Protein AF-A0A7C9EF16-F1 (afdb_monomer)

pLDDT: mean 75.83, std 16.99, range [35.66, 93.56]

Structure (mmCIF, N/CA/C/O backbone):
data_AF-A0A7C9EF16-F1
#
_entry.id   AF-A0A7C9EF16-F1
#
loop_
_atom_site.group_PDB
_atom_site.id
_atom_site.type_symbol
_atom_site.label_atom_id
_atom_site.label_alt_id
_atom_site.label_comp_id
_atom_site.label_asym_id
_atom_site.label_entity_id
_atom_site.label_seq_id
_atom_site.pdbx_PDB_ins_code
_atom_site.Cartn_x
_atom_site.Cartn_y
_atom_site.Cartn_z
_atom_site.occupancy
_atom_site.B_iso_or_equiv
_atom_site.auth_seq_id
_atom_site.auth_comp_id
_atom_site.auth_asym_id
_atom_site.auth_atom_id
_atom_site.pdbx_PDB_model_num
ATOM 1 N N . ALA A 1 1 ? 30.242 4.113 -18.595 1.00 35.66 1 ALA A N 1
ATOM 2 C CA . ALA A 1 1 ? 29.994 2.949 -19.468 1.00 35.66 1 ALA A CA 1
ATOM 3 C C . ALA A 1 1 ? 28.580 3.061 -20.018 1.00 35.66 1 ALA A C 1
ATOM 5 O O . ALA A 1 1 ? 27.644 3.111 -19.233 1.00 35.66 1 ALA A O 1
ATOM 6 N N . GLN A 1 2 ? 28.426 3.200 -21.334 1.00 40.72 2 GLN A N 1
ATOM 7 C CA . GLN A 1 2 ? 27.120 3.322 -21.982 1.00 40.72 2 GLN A CA 1
ATOM 8 C C . GLN A 1 2 ? 26.696 1.914 -22.417 1.00 40.72 2 GLN A C 1
ATOM 10 O O . GLN A 1 2 ? 27.339 1.307 -23.273 1.00 40.72 2 GLN A O 1
ATOM 15 N N . LEU A 1 3 ? 25.684 1.348 -21.757 1.00 50.41 3 LEU A N 1
ATOM 16 C CA . LEU A 1 3 ? 25.197 -0.002 -22.043 1.00 50.41 3 LEU A CA 1
ATOM 17 C C . LEU A 1 3 ? 24.436 0.014 -23.371 1.00 50.41 3 LEU A C 1
ATOM 19 O O . LEU A 1 3 ? 23.274 0.402 -23.445 1.00 50.41 3 LEU A O 1
ATOM 23 N N . ARG A 1 4 ? 25.118 -0.382 -24.444 1.00 43.25 4 ARG A N 1
ATOM 24 C CA . ARG A 1 4 ? 24.540 -0.494 -25.783 1.00 43.25 4 ARG A CA 1
ATOM 25 C C . ARG A 1 4 ? 23.766 -1.811 -25.882 1.00 43.25 4 ARG A C 1
ATOM 27 O O . ARG A 1 4 ? 24.326 -2.838 -26.254 1.00 43.25 4 ARG A O 1
ATOM 34 N N . MET A 1 5 ? 22.486 -1.789 -25.521 1.00 49.41 5 MET A N 1
ATOM 35 C CA . MET A 1 5 ? 21.597 -2.941 -25.689 1.00 49.41 5 MET A CA 1
ATOM 36 C C . MET A 1 5 ? 21.127 -3.021 -27.148 1.00 49.41 5 MET A C 1
ATOM 38 O O . MET A 1 5 ? 20.514 -2.088 -27.661 1.00 49.41 5 MET A O 1
ATOM 42 N N . LYS A 1 6 ? 21.425 -4.132 -27.833 1.00 50.59 6 LYS A N 1
ATOM 43 C CA . LYS A 1 6 ? 20.761 -4.488 -29.095 1.00 50.59 6 LYS A CA 1
ATOM 44 C C . LYS A 1 6 ? 19.348 -4.966 -28.755 1.00 50.59 6 LYS A C 1
ATOM 46 O O . LYS A 1 6 ? 19.202 -5.891 -27.963 1.00 50.59 6 LYS A O 1
ATOM 51 N N . SER A 1 7 ? 18.328 -4.345 -29.341 1.00 49.75 7 SER A N 1
ATOM 52 C CA . SER A 1 7 ? 16.933 -4.765 -29.199 1.00 49.75 7 SER A CA 1
ATOM 53 C C . SER A 1 7 ? 16.700 -6.069 -29.968 1.00 49.75 7 SER A C 1
ATOM 55 O O . SER A 1 7 ? 16.492 -6.050 -31.181 1.00 49.75 7 SER A O 1
ATOM 57 N N . SER A 1 8 ? 16.764 -7.204 -29.276 1.00 44.34 8 SER A N 1
ATOM 58 C CA . SER A 1 8 ? 16.170 -8.455 -29.750 1.00 44.34 8 SER A CA 1
ATOM 59 C C . SER A 1 8 ? 14.652 -8.362 -29.584 1.00 44.34 8 SER A C 1
ATOM 61 O O . SER A 1 8 ? 14.167 -8.053 -28.495 1.00 44.34 8 SER A O 1
ATOM 63 N N . SER A 1 9 ? 13.921 -8.600 -30.666 1.00 51.75 9 SER A N 1
ATOM 64 C CA . SER A 1 9 ? 12.493 -8.320 -30.850 1.00 51.75 9 SER A CA 1
ATOM 65 C C . SER A 1 9 ? 11.504 -9.192 -30.063 1.00 51.75 9 SER A C 1
ATOM 67 O O . SER A 1 9 ? 10.318 -9.080 -30.331 1.00 51.75 9 SER A O 1
ATOM 69 N N . ASP A 1 10 ? 11.937 -9.983 -29.075 1.00 42.59 10 ASP A N 1
ATOM 70 C CA . ASP A 1 10 ? 11.064 -10.932 -28.350 1.00 42.59 10 ASP A CA 1
ATOM 71 C C . ASP A 1 10 ? 11.083 -10.747 -26.824 1.00 42.59 10 ASP A C 1
ATOM 73 O O . ASP A 1 10 ? 10.891 -11.683 -26.052 1.00 42.59 10 ASP A O 1
ATOM 77 N N . SER A 1 11 ? 11.316 -9.523 -26.354 1.00 46.06 11 SER A N 1
ATOM 78 C CA . SER A 1 11 ? 10.977 -9.175 -24.973 1.00 46.06 11 SER A CA 1
ATOM 79 C C . SER A 1 11 ? 9.866 -8.149 -25.032 1.00 46.06 11 SER A C 1
ATOM 81 O O . SER A 1 11 ? 10.110 -7.006 -25.419 1.00 46.06 11 SER A O 1
ATOM 83 N N . ASP A 1 12 ? 8.645 -8.568 -24.689 1.00 45.41 12 ASP A N 1
ATOM 84 C CA . ASP A 1 12 ? 7.562 -7.644 -24.370 1.00 45.41 12 ASP A CA 1
ATOM 85 C C . ASP A 1 12 ? 8.144 -6.624 -23.403 1.00 45.41 12 ASP A C 1
ATOM 87 O O . ASP A 1 12 ? 8.475 -6.942 -22.258 1.00 45.41 12 ASP A O 1
ATOM 91 N N . THR A 1 13 ? 8.391 -5.414 -23.900 1.00 49.62 13 THR A N 1
ATOM 92 C CA . THR A 1 13 ? 9.050 -4.393 -23.105 1.00 49.62 13 THR A 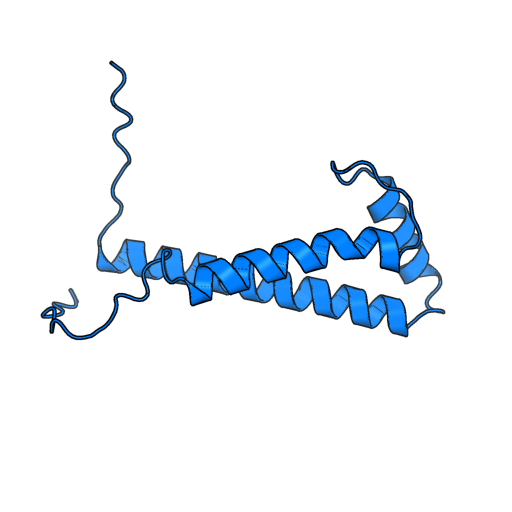CA 1
ATOM 93 C C . THR A 1 13 ? 8.221 -4.232 -21.842 1.00 49.62 13 THR A C 1
ATOM 95 O O . THR A 1 13 ? 7.055 -3.837 -21.920 1.00 49.62 13 THR A O 1
ATOM 98 N N . PHE A 1 14 ? 8.806 -4.529 -20.679 1.00 51.41 14 PHE A N 1
ATOM 99 C CA . PHE A 1 14 ? 8.194 -4.349 -19.359 1.00 51.41 14 PHE A CA 1
ATOM 100 C C . PHE A 1 14 ? 7.923 -2.868 -19.039 1.00 51.41 14 PHE A C 1
ATOM 102 O O . PHE A 1 14 ? 7.884 -2.499 -17.876 1.00 51.41 14 PHE A O 1
ATOM 109 N N . CYS A 1 15 ? 7.745 -2.013 -20.053 1.00 57.19 15 CYS A N 1
ATOM 110 C CA . CYS A 1 15 ? 7.306 -0.632 -19.972 1.00 57.19 15 CYS A CA 1
ATOM 111 C C . CYS A 1 15 ? 6.163 -0.495 -18.963 1.00 57.19 15 CYS A C 1
ATOM 113 O O . CYS A 1 15 ? 5.340 -1.396 -18.824 1.00 57.19 15 CYS A O 1
ATOM 115 N N . PHE A 1 16 ? 6.034 0.678 -18.341 1.00 57.44 16 PHE A N 1
ATOM 116 C CA . PHE A 1 16 ? 4.933 1.057 -17.434 1.00 57.44 16 PHE A CA 1
ATOM 117 C C . PHE A 1 16 ? 3.510 0.695 -17.926 1.00 57.44 16 PHE A C 1
ATOM 119 O O . PHE A 1 16 ? 2.565 0.733 -17.148 1.00 57.44 16 PHE A O 1
ATOM 126 N N . ARG A 1 17 ? 3.350 0.363 -19.213 1.00 60.88 17 ARG A N 1
ATOM 127 C CA . ARG A 1 17 ? 2.115 -0.095 -19.864 1.00 60.88 17 ARG A CA 1
ATOM 128 C C . ARG A 1 17 ? 1.898 -1.611 -19.828 1.00 60.88 17 ARG A C 1
ATOM 130 O O . ARG A 1 17 ? 0.938 -2.094 -20.423 1.00 60.88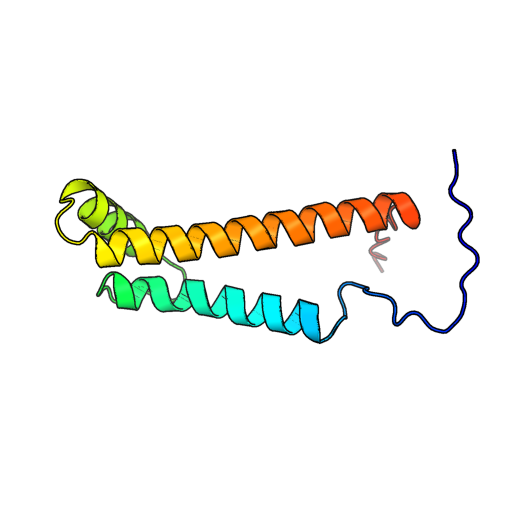 17 ARG A O 1
ATOM 137 N N . SER A 1 18 ? 2.768 -2.364 -19.159 1.00 75.25 18 SER A N 1
ATOM 138 C CA . SER A 1 18 ? 2.538 -3.775 -18.871 1.00 75.25 18 SER A CA 1
ATOM 139 C C . SER A 1 18 ? 1.176 -3.909 -18.188 1.00 75.25 18 SER A C 1
ATOM 141 O O . SER A 1 18 ? 0.898 -3.253 -17.176 1.00 75.25 18 SER A O 1
ATOM 143 N N . LYS A 1 19 ? 0.305 -4.745 -18.769 1.00 78.69 19 LYS A N 1
ATOM 144 C CA . LYS A 1 19 ? -1.032 -5.007 -18.218 1.00 78.69 19 LYS A CA 1
ATOM 145 C C . LYS A 1 19 ? -0.924 -5.527 -16.784 1.00 78.69 19 LYS A C 1
ATOM 147 O O . LYS A 1 19 ? -1.678 -5.082 -15.929 1.00 78.69 19 LYS A O 1
ATOM 152 N N . GLY A 1 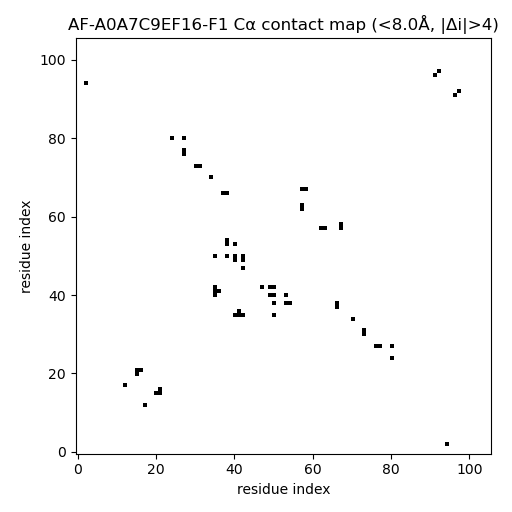20 ? 0.067 -6.381 -16.515 1.00 81.69 20 GLY A N 1
ATOM 153 C CA . GLY A 1 20 ? 0.336 -6.913 -15.180 1.00 81.69 20 GLY A CA 1
ATOM 154 C C . GLY 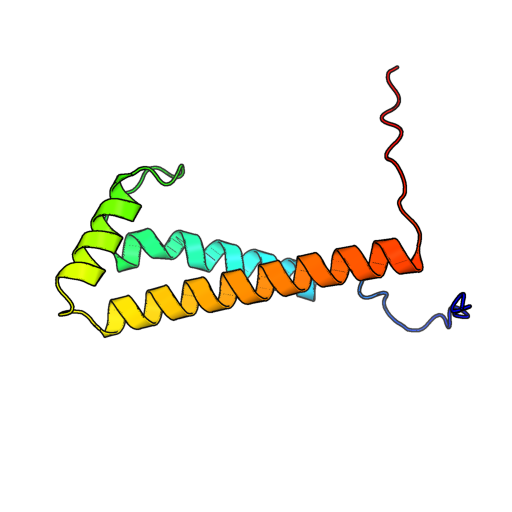A 1 20 ? 0.723 -5.830 -14.171 1.00 81.69 20 GLY A C 1
ATOM 155 O O . GLY A 1 20 ? 0.129 -5.759 -13.101 1.00 81.69 20 GLY A O 1
ATOM 156 N N . LEU A 1 21 ? 1.657 -4.936 -14.518 1.00 79.69 21 LEU A N 1
ATOM 157 C CA . LEU A 1 21 ? 2.057 -3.843 -13.622 1.00 79.69 21 LEU A CA 1
ATOM 158 C C . LEU A 1 21 ? 0.909 -2.864 -13.369 1.00 79.69 21 LEU A C 1
ATOM 160 O O . LEU A 1 21 ? 0.713 -2.431 -12.237 1.00 79.69 21 LEU A O 1
ATOM 164 N N . THR A 1 22 ? 0.128 -2.550 -14.404 1.00 80.75 22 THR A N 1
ATOM 165 C CA . THR A 1 22 ? -1.044 -1.668 -14.288 1.00 80.75 22 THR A CA 1
ATOM 166 C C . THR A 1 22 ? -2.109 -2.277 -13.374 1.00 80.75 22 THR A C 1
ATOM 168 O O . THR A 1 22 ? -2.659 -1.578 -12.523 1.00 80.75 22 THR A O 1
ATOM 171 N N . GLU A 1 23 ? -2.368 -3.579 -13.510 1.00 86.44 23 GLU A N 1
ATOM 172 C CA . GLU A 1 23 ? -3.337 -4.306 -12.689 1.00 86.44 23 GLU A CA 1
ATOM 173 C C . GLU A 1 23 ? -2.894 -4.391 -11.223 1.00 86.44 23 GLU A C 1
ATOM 175 O O . GLU A 1 23 ? -3.670 -4.059 -10.330 1.00 86.44 23 GLU A O 1
ATOM 180 N N . ILE A 1 24 ? -1.623 -4.708 -10.958 1.00 85.38 24 ILE A N 1
ATOM 181 C CA . ILE A 1 24 ? -1.057 -4.687 -9.597 1.00 85.38 24 ILE A CA 1
ATOM 182 C C . ILE A 1 24 ? -1.211 -3.294 -8.968 1.00 85.38 24 IL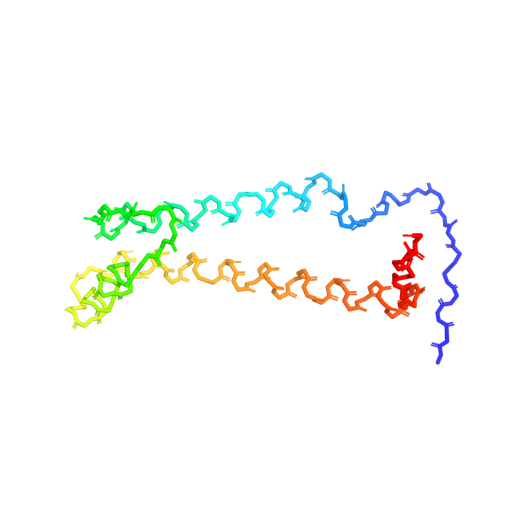E A C 1
ATOM 184 O O . ILE A 1 24 ? -1.596 -3.155 -7.805 1.00 85.38 24 ILE A O 1
ATOM 188 N N . MET A 1 25 ? -0.957 -2.237 -9.745 1.00 82.50 25 MET A N 1
ATOM 189 C CA . MET A 1 25 ? -1.104 -0.861 -9.276 1.00 82.50 25 MET A CA 1
ATOM 190 C C . MET A 1 25 ? -2.562 -0.510 -8.948 1.00 82.50 25 MET A C 1
ATOM 192 O O . MET A 1 25 ? -2.819 0.238 -8.004 1.00 82.50 25 MET A O 1
ATOM 196 N N . LYS A 1 26 ? -3.521 -1.044 -9.713 1.00 85.38 26 LYS A N 1
ATOM 197 C CA . LYS A 1 26 ? -4.957 -0.884 -9.462 1.00 85.38 26 LYS A CA 1
ATOM 198 C C . LYS A 1 26 ? -5.371 -1.599 -8.173 1.00 85.38 26 LYS A C 1
ATOM 200 O O . LYS A 1 26 ? -5.92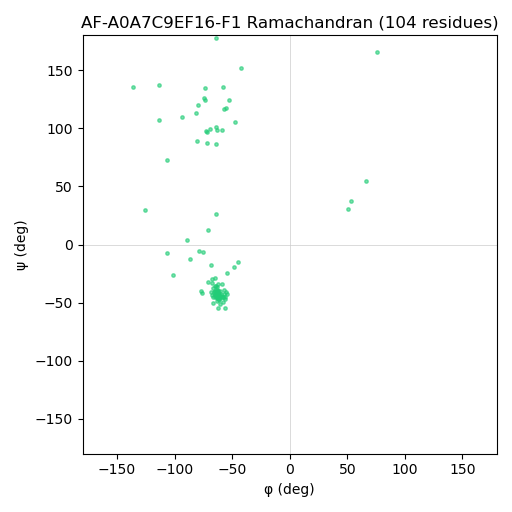5 -0.953 -7.290 1.00 85.38 26 LYS A O 1
ATOM 205 N N . GLN A 1 27 ? -4.999 -2.868 -8.018 1.00 86.25 27 GLN A N 1
ATOM 206 C CA . GLN A 1 27 ? -5.293 -3.662 -6.819 1.00 86.25 27 GLN A CA 1
ATOM 207 C C . GLN A 1 27 ? -4.715 -3.031 -5.545 1.00 86.25 27 GLN A C 1
ATOM 209 O O . GLN A 1 27 ? -5.335 -3.063 -4.484 1.00 86.25 27 GLN A O 1
ATOM 214 N N . SER A 1 28 ? -3.554 -2.379 -5.644 1.00 84.31 28 SER A N 1
ATOM 215 C CA . SER A 1 28 ? -2.981 -1.636 -4.520 1.00 84.31 28 SER A CA 1
ATOM 216 C C . SER A 1 28 ? -3.790 -0.409 -4.116 1.00 84.31 28 SER A C 1
ATOM 218 O O . SER A 1 28 ? -3.905 -0.130 -2.923 1.00 84.31 28 SER A O 1
ATOM 220 N N . LYS A 1 29 ? -4.375 0.321 -5.073 1.00 82.69 29 LYS A N 1
ATOM 221 C CA . LYS A 1 29 ? -5.271 1.438 -4.747 1.00 82.69 29 LYS A CA 1
ATOM 222 C C . LYS A 1 29 ? -6.506 0.936 -4.007 1.00 82.69 29 LYS A C 1
ATOM 224 O O . LYS A 1 29 ? -6.950 1.598 -3.074 1.00 82.69 29 LYS A O 1
ATOM 229 N N . ASP A 1 30 ? -7.019 -0.238 -4.360 1.00 84.44 30 ASP A N 1
ATOM 230 C CA . ASP A 1 30 ? -8.190 -0.832 -3.707 1.00 84.44 30 ASP A CA 1
ATOM 231 C C . ASP A 1 30 ? -7.928 -1.180 -2.230 1.00 84.44 30 ASP A C 1
ATOM 233 O O . ASP A 1 30 ? -8.840 -1.072 -1.411 1.00 84.44 30 ASP A O 1
ATOM 237 N N . LEU A 1 31 ? -6.682 -1.496 -1.843 1.00 85.81 31 LEU A N 1
ATOM 238 C CA . LEU A 1 31 ? -6.312 -1.705 -0.432 1.00 85.81 31 LEU A CA 1
ATOM 239 C C . LEU A 1 31 ? -6.543 -0.446 0.415 1.00 85.81 31 LEU A C 1
ATOM 241 O O . LEU A 1 31 ? -7.087 -0.528 1.515 1.00 85.81 31 LEU A O 1
ATOM 245 N N . ARG A 1 32 ? -6.187 0.735 -0.104 1.00 81.81 32 ARG A N 1
ATOM 246 C CA . ARG A 1 32 ? -6.375 2.007 0.612 1.00 81.81 32 ARG A CA 1
ATOM 247 C C . ARG A 1 32 ? -7.855 2.319 0.849 1.00 81.81 32 ARG A C 1
ATOM 249 O O . ARG A 1 32 ? -8.198 2.841 1.906 1.00 81.81 32 ARG A O 1
ATOM 256 N N . HIS A 1 33 ? -8.731 1.970 -0.091 1.00 85.50 33 HIS A N 1
ATOM 257 C CA . HIS A 1 33 ? -10.176 2.194 0.043 1.00 85.50 33 HIS A CA 1
ATOM 258 C C . HIS A 1 33 ? -10.828 1.315 1.121 1.00 85.50 33 HIS A C 1
ATOM 260 O O . HIS A 1 33 ? -11.900 1.655 1.604 1.00 85.50 33 HIS A O 1
ATOM 266 N N . ARG A 1 34 ? -10.166 0.232 1.549 1.00 88.50 34 ARG A N 1
ATOM 267 C CA . ARG A 1 34 ? -10.634 -0.653 2.630 1.00 88.50 34 ARG A CA 1
ATOM 268 C C . ARG A 1 34 ? -10.221 -0.186 4.031 1.00 88.50 34 ARG A C 1
ATOM 270 O O . ARG A 1 34 ? -10.743 -0.686 5.021 1.00 88.50 34 ARG A O 1
ATOM 277 N N . VAL A 1 35 ? -9.297 0.773 4.146 1.00 88.88 35 VAL A N 1
ATOM 278 C CA . VAL A 1 35 ? -8.833 1.304 5.446 1.00 88.88 35 VAL A CA 1
ATOM 279 C C . VAL A 1 35 ? -9.980 1.880 6.299 1.00 88.88 35 VAL A C 1
ATOM 281 O O . VAL A 1 35 ? -10.046 1.532 7.479 1.00 88.88 35 VAL A O 1
ATOM 284 N N . PRO A 1 36 ? -10.911 2.689 5.749 1.00 88.38 36 PRO A N 1
ATOM 285 C CA . PRO A 1 36 ? -12.099 3.152 6.473 1.00 88.38 36 PRO A CA 1
ATOM 286 C C . PRO A 1 36 ? -12.948 2.028 7.072 1.00 88.38 36 PRO A C 1
ATOM 288 O O . PRO A 1 36 ? -13.362 2.117 8.226 1.00 88.38 36 PRO A O 1
ATOM 291 N N . GLU A 1 37 ? -13.157 0.949 6.312 1.00 88.19 37 GLU A N 1
ATOM 292 C CA . GLU A 1 37 ? -13.952 -0.208 6.738 1.00 88.19 37 GLU A CA 1
ATOM 293 C C . GLU A 1 37 ? -13.289 -0.921 7.924 1.00 88.19 37 GLU A C 1
ATOM 295 O O . GLU A 1 37 ? -13.952 -1.244 8.909 1.00 88.19 37 GLU A O 1
ATOM 300 N N . ILE A 1 38 ? -11.963 -1.099 7.883 1.00 89.44 38 ILE A N 1
ATOM 301 C CA . ILE A 1 38 ? -11.183 -1.717 8.971 1.00 89.44 38 ILE A CA 1
ATOM 302 C C . ILE A 1 38 ? -11.259 -0.873 10.255 1.00 89.44 38 ILE A C 1
ATOM 304 O O . ILE A 1 38 ? -11.399 -1.405 11.366 1.00 89.44 38 ILE A O 1
ATOM 308 N N . LEU A 1 39 ? -11.183 0.450 10.097 1.00 88.12 39 LEU A N 1
ATOM 309 C CA . LEU A 1 39 ? -11.279 1.425 11.183 1.00 88.12 39 LEU A CA 1
ATOM 310 C C . LEU A 1 39 ? -12.725 1.688 11.640 1.00 88.12 39 LEU A C 1
ATOM 312 O O . LEU A 1 39 ? -12.910 2.370 12.642 1.00 88.12 39 LEU A O 1
ATOM 316 N N . ALA A 1 40 ? -13.727 1.116 10.959 1.00 85.38 40 ALA A N 1
ATOM 317 C CA . ALA A 1 40 ? -15.155 1.317 11.216 1.00 85.38 40 ALA A CA 1
ATOM 318 C C . ALA A 1 40 ? -15.576 2.801 11.243 1.00 85.38 40 ALA A C 1
ATOM 320 O O . ALA A 1 40 ? -16.427 3.204 12.035 1.00 85.38 40 ALA A O 1
ATOM 321 N N . VAL A 1 41 ? -14.985 3.614 10.364 1.00 84.06 41 VAL A N 1
ATOM 322 C CA . VAL A 1 41 ? -15.306 5.040 10.217 1.00 84.06 41 VAL A CA 1
ATOM 323 C C . VAL A 1 41 ? -15.954 5.308 8.865 1.00 84.06 41 VAL A C 1
ATOM 325 O O . VAL A 1 41 ? -15.500 4.805 7.838 1.00 84.06 41 VAL A O 1
ATOM 328 N N . GLN A 1 42 ? -17.006 6.129 8.850 1.00 74.06 42 GLN A N 1
ATOM 329 C CA . GLN A 1 42 ? -17.473 6.735 7.603 1.00 74.06 42 GLN A CA 1
ATOM 330 C C . GLN A 1 42 ? -16.498 7.826 7.192 1.00 74.06 42 GLN A C 1
ATOM 332 O O . GLN A 1 42 ? -16.079 8.640 8.017 1.00 74.06 42 GLN A O 1
ATOM 337 N N . VAL A 1 43 ? -16.134 7.843 5.915 1.00 67.50 43 VAL A N 1
ATOM 338 C CA . VAL A 1 43 ? -15.166 8.805 5.402 1.00 67.50 43 VAL A CA 1
ATOM 339 C C . VAL A 1 43 ? -15.657 9.359 4.079 1.00 67.50 43 VAL A C 1
ATOM 341 O O . VAL A 1 43 ? -16.093 8.620 3.199 1.00 67.50 43 VAL A O 1
ATOM 344 N N . ASP A 1 44 ? -15.526 10.672 3.946 1.00 64.62 44 ASP A N 1
ATOM 345 C CA . ASP A 1 44 ? -15.479 11.367 2.668 1.00 64.62 44 ASP A CA 1
ATOM 346 C C . ASP A 1 44 ? -14.309 10.818 1.807 1.00 64.62 44 ASP A C 1
ATOM 348 O O . ASP A 1 44 ? -13.201 10.640 2.332 1.00 64.62 44 ASP A O 1
ATOM 352 N N . PRO A 1 45 ? -14.498 10.549 0.499 1.00 60.19 45 PRO A N 1
ATOM 353 C CA . PRO A 1 45 ? -13.449 10.080 -0.417 1.00 60.19 45 PRO A CA 1
ATOM 354 C C . PRO A 1 45 ? -12.127 10.872 -0.379 1.00 60.19 45 PRO A C 1
ATOM 356 O O . PRO A 1 45 ? -11.093 10.340 -0.792 1.00 60.19 45 PRO A O 1
ATOM 359 N N . MET A 1 46 ? -12.112 12.106 0.139 1.00 65.00 46 MET A N 1
ATOM 360 C CA . MET A 1 46 ? -10.882 12.891 0.308 1.00 65.00 46 MET A CA 1
ATOM 361 C C . MET A 1 46 ? -9.984 12.465 1.486 1.00 65.00 46 MET A C 1
ATOM 363 O O . MET A 1 46 ? -8.858 12.950 1.578 1.00 65.00 46 MET A O 1
ATOM 367 N N . GLY A 1 47 ? -10.405 11.531 2.349 1.00 62.38 47 GLY A N 1
ATOM 368 C CA . GLY A 1 47 ? -9.546 10.994 3.413 1.00 62.38 47 GLY A CA 1
ATOM 369 C C . GLY A 1 47 ? -9.183 12.037 4.471 1.00 62.38 47 GLY A C 1
ATOM 370 O O . GLY A 1 47 ? -8.007 12.288 4.726 1.00 62.38 47 GLY A O 1
ATOM 371 N N . GLY A 1 48 ? -10.206 12.670 5.050 1.00 73.06 48 GLY A N 1
ATOM 372 C CA . GLY A 1 48 ? -10.055 13.716 6.059 1.00 73.06 48 GLY A CA 1
ATOM 373 C C . GLY A 1 48 ? -9.415 13.255 7.384 1.00 73.06 48 GLY A C 1
ATOM 374 O O . GLY A 1 48 ? -9.149 12.063 7.577 1.00 73.06 48 GLY A O 1
ATOM 375 N N . PRO A 1 49 ? -9.213 14.190 8.336 1.00 80.56 49 PRO A N 1
ATOM 376 C CA . PRO A 1 49 ? -8.530 13.950 9.618 1.00 80.56 49 PRO A CA 1
ATOM 377 C C . PRO A 1 49 ? -9.125 12.795 10.442 1.00 80.56 49 PRO A C 1
ATOM 379 O O . PRO A 1 49 ? -8.402 12.132 11.181 1.00 80.56 49 PRO A O 1
ATOM 382 N N . VAL A 1 50 ? -10.404 12.475 10.230 1.00 82.19 50 VAL A N 1
ATOM 383 C CA . VAL A 1 50 ? -11.138 11.386 10.895 1.00 82.19 50 VAL A CA 1
ATOM 384 C C . VAL A 1 50 ? -10.451 10.019 10.750 1.00 82.19 50 VAL A C 1
ATOM 386 O O . VAL A 1 50 ? -10.377 9.269 11.721 1.00 82.19 50 VAL A O 1
ATOM 389 N N . ILE A 1 51 ? -9.898 9.683 9.573 1.00 84.69 51 ILE A N 1
ATOM 390 C CA . ILE A 1 51 ? -9.172 8.407 9.391 1.00 84.69 51 ILE A CA 1
ATOM 391 C C . ILE A 1 51 ? -7.923 8.378 10.264 1.00 84.69 51 ILE A C 1
ATOM 393 O O . ILE A 1 51 ? -7.624 7.368 10.902 1.00 84.69 51 ILE A O 1
ATOM 397 N N . GLN A 1 52 ? -7.170 9.478 10.257 1.00 84.44 52 GLN A N 1
ATOM 398 C CA . GLN A 1 52 ? -5.914 9.568 10.984 1.00 84.44 52 GLN A CA 1
ATOM 399 C C . GLN A 1 52 ? -6.160 9.481 12.491 1.00 84.44 52 GLN A C 1
ATOM 401 O O . GLN A 1 52 ? -5.458 8.745 13.180 1.00 84.44 52 GLN A O 1
ATOM 406 N N . GLU A 1 53 ? -7.176 10.176 12.995 1.00 88.00 53 GLU A N 1
ATOM 407 C CA . GLU A 1 53 ? -7.571 10.135 14.403 1.00 88.00 53 GLU A CA 1
ATOM 408 C C . GLU A 1 53 ? -8.004 8.729 14.836 1.00 88.00 53 GLU A C 1
ATOM 410 O O . GLU A 1 53 ? -7.508 8.227 15.847 1.00 88.00 53 GLU A O 1
ATOM 415 N N . ALA A 1 54 ? -8.836 8.048 14.040 1.00 88.12 54 ALA A N 1
ATOM 416 C CA . ALA A 1 54 ? -9.264 6.678 14.323 1.00 88.12 54 ALA A CA 1
ATOM 417 C C . ALA A 1 54 ? -8.091 5.684 14.317 1.00 88.12 54 ALA A C 1
ATOM 419 O O . ALA A 1 54 ? -7.982 4.834 15.203 1.00 88.12 54 ALA A O 1
ATOM 420 N N . ALA A 1 55 ? -7.168 5.821 13.360 1.00 87.44 55 ALA A N 1
ATOM 421 C CA . ALA A 1 55 ? -5.952 5.017 13.329 1.00 87.44 55 ALA A CA 1
ATOM 422 C C . ALA A 1 55 ? -5.075 5.279 14.565 1.00 87.44 55 ALA A C 1
ATOM 424 O O . ALA A 1 55 ? -4.615 4.334 15.204 1.00 87.44 55 ALA A O 1
ATOM 425 N N . MET A 1 56 ? -4.866 6.543 14.947 1.00 89.31 56 MET A N 1
ATOM 426 C CA . MET A 1 56 ? -4.091 6.894 16.143 1.00 89.31 56 MET A CA 1
ATOM 427 C C . MET A 1 56 ? -4.731 6.355 17.428 1.00 89.31 56 MET A C 1
ATOM 429 O O . MET A 1 56 ? -4.012 5.851 18.291 1.00 89.31 56 MET A O 1
ATOM 433 N N . GLY A 1 57 ? -6.062 6.408 17.543 1.00 90.06 57 GLY A N 1
ATOM 434 C CA . GLY A 1 57 ? -6.806 5.790 18.644 1.00 90.06 57 GLY A CA 1
ATOM 435 C C . GLY A 1 57 ? -6.541 4.287 18.735 1.00 90.06 57 GLY A C 1
ATOM 436 O O . GLY A 1 57 ? -6.121 3.796 19.783 1.00 90.06 57 GLY A O 1
ATOM 437 N N . LEU A 1 58 ? -6.652 3.581 17.606 1.00 89.06 58 LEU A N 1
ATOM 438 C CA . LEU A 1 58 ? -6.378 2.144 17.511 1.00 89.06 58 LEU A CA 1
ATOM 439 C C . LEU A 1 58 ? -4.953 1.789 17.982 1.00 89.06 58 LEU A C 1
ATOM 441 O O . LEU A 1 58 ? -4.766 0.872 18.786 1.00 89.06 58 LEU A O 1
ATOM 445 N N . TYR A 1 59 ? -3.943 2.537 17.523 1.00 85.69 59 TYR A N 1
ATOM 446 C CA . TYR A 1 59 ? -2.546 2.329 17.924 1.00 85.69 59 TYR A CA 1
ATOM 447 C C . TYR A 1 59 ? -2.282 2.651 19.399 1.00 85.69 59 TYR A C 1
ATOM 449 O O . TYR A 1 59 ? -1.384 2.059 20.003 1.00 85.69 59 TYR A O 1
ATOM 457 N N . ARG A 1 60 ? -3.040 3.583 19.986 1.00 89.69 60 ARG A N 1
ATOM 458 C CA . ARG A 1 60 ? -2.922 3.961 21.398 1.00 89.69 60 ARG A CA 1
ATOM 459 C C . ARG A 1 60 ? -3.545 2.917 22.319 1.00 89.69 60 ARG A C 1
ATOM 461 O O . ARG A 1 60 ? -2.960 2.608 23.354 1.00 89.69 60 ARG A O 1
ATOM 468 N N . GLU A 1 61 ? -4.701 2.377 21.947 1.00 86.56 61 GLU A N 1
ATOM 469 C CA . GLU A 1 61 ? -5.422 1.384 22.748 1.00 86.56 61 GLU A CA 1
ATOM 470 C C . GLU A 1 61 ? -4.729 0.018 22.759 1.00 86.56 61 GLU A C 1
ATOM 472 O O . GLU A 1 61 ? -4.796 -0.679 23.769 1.00 86.56 61 GLU A O 1
ATOM 477 N N . LYS A 1 62 ? -4.040 -0.361 21.668 1.00 79.12 62 LYS A N 1
ATOM 478 C CA . LYS A 1 62 ? -3.280 -1.625 21.534 1.00 79.12 62 LYS A CA 1
ATOM 479 C C . LYS A 1 62 ? -4.074 -2.887 21.910 1.00 79.12 62 LYS A C 1
ATOM 481 O O . LYS A 1 62 ? -3.501 -3.853 22.400 1.00 79.12 62 LYS A O 1
ATOM 486 N N . ARG A 1 63 ? -5.394 -2.885 21.711 1.00 77.56 63 ARG A N 1
ATOM 487 C CA . ARG A 1 63 ? -6.265 -4.036 22.021 1.00 77.56 63 ARG A CA 1
ATOM 488 C C . ARG A 1 63 ? -6.656 -4.850 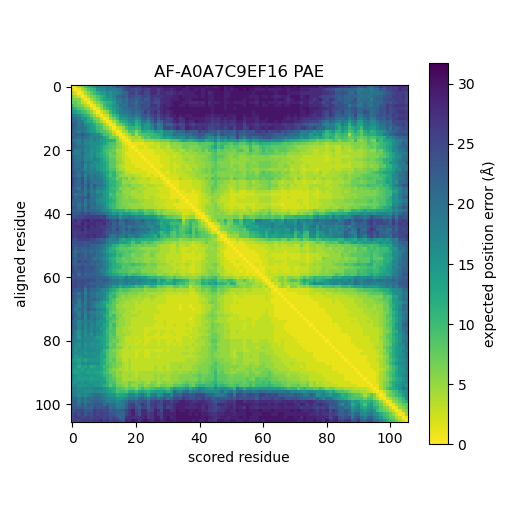20.790 1.00 77.56 63 ARG A C 1
ATOM 490 O O . ARG A 1 63 ? -6.867 -6.048 20.915 1.00 77.56 63 ARG A O 1
ATOM 497 N N . SER A 1 64 ? -6.679 -4.223 19.615 1.00 85.31 64 SER A N 1
ATOM 498 C CA . SER A 1 64 ? -7.023 -4.856 18.335 1.00 85.31 64 SER A CA 1
ATOM 499 C C . SER A 1 64 ? -5.783 -5.063 17.466 1.00 85.31 64 SER A C 1
ATOM 501 O O . SER A 1 64 ? -5.551 -4.343 16.488 1.00 85.31 64 SER A O 1
ATOM 503 N N . PHE A 1 65 ? -4.954 -6.035 17.851 1.00 88.62 65 PHE A N 1
ATOM 504 C CA . PHE A 1 65 ? -3.706 -6.366 17.154 1.00 88.62 65 PHE A CA 1
ATOM 505 C C . PHE A 1 65 ? -3.950 -6.841 15.721 1.00 88.62 65 PHE A C 1
ATOM 507 O O . PHE A 1 65 ? -3.184 -6.509 14.824 1.00 88.62 65 PHE A O 1
ATOM 514 N N . GLU A 1 66 ? -5.051 -7.543 15.477 1.00 92.00 66 GLU A N 1
ATOM 515 C CA . GLU A 1 66 ? -5.472 -8.000 14.157 1.00 92.00 66 GLU A CA 1
ATOM 516 C C . GLU A 1 66 ? -5.670 -6.836 13.177 1.00 92.00 66 GLU A C 1
ATOM 518 O O . GLU A 1 66 ? -5.148 -6.864 12.061 1.00 92.00 66 GLU A O 1
ATOM 523 N N . LYS A 1 67 ? -6.341 -5.762 13.615 1.00 91.00 67 LYS A N 1
ATOM 524 C CA . LYS A 1 67 ? -6.544 -4.558 12.798 1.00 91.00 67 LYS A CA 1
ATOM 525 C C . LYS A 1 67 ? -5.231 -3.819 12.570 1.00 91.00 67 LYS A C 1
ATOM 527 O O . LYS A 1 67 ? -4.967 -3.370 11.459 1.00 91.00 67 LYS A O 1
ATOM 532 N N . ILE A 1 68 ? -4.397 -3.724 13.605 1.00 91.75 68 ILE A N 1
ATOM 533 C CA . ILE A 1 68 ? -3.080 -3.086 13.524 1.00 91.75 68 ILE A CA 1
ATOM 534 C C . ILE A 1 68 ? -2.192 -3.806 12.503 1.00 91.75 68 ILE A C 1
ATOM 536 O O . ILE A 1 68 ? -1.661 -3.163 11.600 1.00 91.75 68 ILE A O 1
ATOM 540 N N . HIS A 1 69 ? -2.069 -5.130 12.596 1.00 93.25 69 HIS A N 1
ATOM 541 C CA . HIS A 1 69 ? -1.255 -5.915 11.671 1.00 93.25 69 HIS A CA 1
ATOM 542 C C . HIS A 1 69 ? -1.774 -5.837 10.237 1.00 93.25 69 HIS A C 1
ATOM 544 O O . HIS A 1 69 ? -0.977 -5.711 9.309 1.00 93.25 69 HIS A O 1
ATOM 550 N N . LEU A 1 70 ? -3.096 -5.845 10.046 1.00 93.56 70 LEU A N 1
ATOM 551 C CA . LEU A 1 70 ? -3.692 -5.694 8.722 1.00 93.56 70 LEU A CA 1
ATOM 552 C C . LEU A 1 70 ? -3.375 -4.322 8.104 1.00 93.56 70 LEU A C 1
ATOM 554 O O . LEU A 1 70 ? -2.955 -4.248 6.950 1.00 93.56 70 LEU A O 1
ATOM 558 N N . LEU A 1 71 ? -3.508 -3.238 8.875 1.00 92.12 71 LEU A N 1
ATOM 559 C CA . LEU A 1 71 ? -3.173 -1.886 8.415 1.00 92.12 71 LEU A CA 1
ATOM 560 C C . LEU A 1 71 ? -1.675 -1.730 8.122 1.00 92.12 71 LEU A C 1
ATOM 562 O O . LEU A 1 71 ? -1.306 -1.130 7.113 1.00 92.12 71 LEU A O 1
ATOM 566 N N . GLN A 1 72 ? -0.810 -2.310 8.954 1.00 92.19 72 GLN A N 1
ATOM 567 C CA . GLN A 1 72 ? 0.635 -2.339 8.717 1.00 92.19 72 GLN A CA 1
ATOM 568 C C . GLN A 1 72 ? 0.989 -3.125 7.451 1.00 92.19 72 GLN A C 1
ATOM 570 O O . GLN A 1 72 ? 1.833 -2.684 6.672 1.00 92.19 72 GLN A O 1
ATOM 575 N N . ALA A 1 73 ? 0.322 -4.255 7.203 1.00 93.38 73 ALA A N 1
ATOM 576 C CA . ALA A 1 73 ? 0.499 -5.020 5.974 1.00 93.38 73 ALA A CA 1
ATOM 577 C C . ALA A 1 73 ? 0.093 -4.196 4.743 1.00 93.38 73 ALA A C 1
ATOM 579 O O . ALA A 1 73 ? 0.833 -4.161 3.759 1.00 93.38 73 ALA A O 1
ATOM 580 N N . PHE A 1 74 ? -1.026 -3.465 4.810 1.00 92.94 74 PHE A N 1
ATOM 581 C CA . PHE A 1 74 ? -1.464 -2.582 3.722 1.00 92.94 74 PHE A CA 1
ATOM 582 C C . PHE A 1 74 ? -0.438 -1.477 3.445 1.00 92.94 74 PHE A C 1
ATOM 584 O O . PHE A 1 74 ? -0.054 -1.269 2.293 1.00 92.94 74 PHE A O 1
ATOM 591 N N . GLN A 1 75 ? 0.063 -0.818 4.494 1.00 90.44 75 GLN A N 1
ATOM 592 C CA . GLN A 1 75 ? 1.126 0.185 4.380 1.00 90.44 75 GLN A CA 1
ATOM 593 C C . GLN A 1 75 ? 2.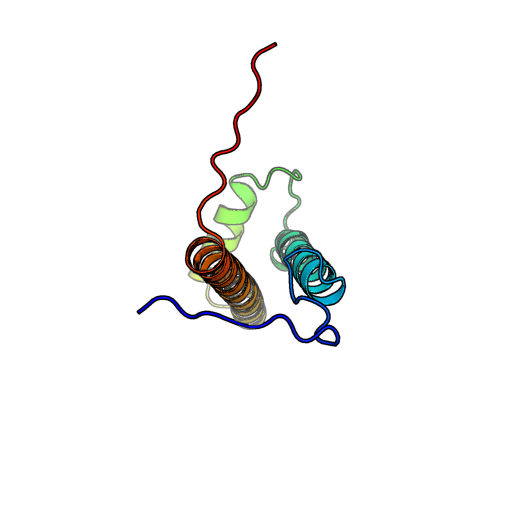416 -0.404 3.793 1.00 90.44 75 GLN A C 1
A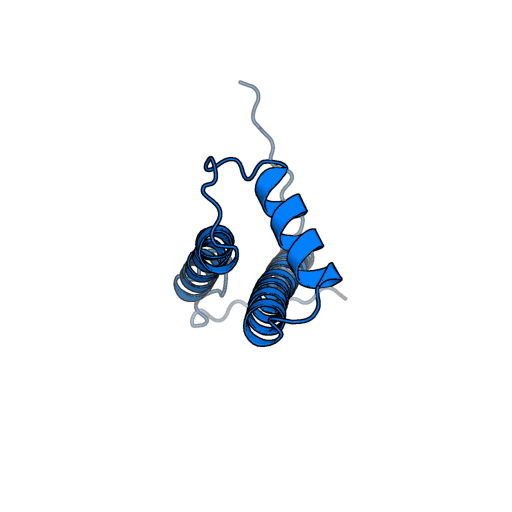TOM 595 O O . GLN A 1 75 ? 3.062 0.233 2.960 1.00 90.44 75 GLN A O 1
ATOM 600 N N . GLY A 1 76 ? 2.780 -1.625 4.194 1.00 93.50 76 GLY A N 1
ATOM 601 C CA . GLY A 1 76 ? 3.944 -2.341 3.676 1.00 93.50 76 GLY A CA 1
ATOM 602 C C . GLY A 1 76 ? 3.848 -2.601 2.173 1.00 93.50 76 GLY A C 1
ATOM 603 O O . GLY A 1 76 ? 4.780 -2.280 1.435 1.00 93.50 76 GLY A O 1
ATOM 604 N N . VAL A 1 77 ? 2.702 -3.105 1.705 1.00 92.50 77 VAL A N 1
ATOM 605 C CA . VAL A 1 77 ? 2.442 -3.335 0.273 1.00 92.50 77 VAL A CA 1
ATOM 606 C C . VAL A 1 77 ? 2.485 -2.023 -0.514 1.00 92.50 77 VAL A C 1
ATOM 608 O O . VAL A 1 77 ? 3.144 -1.949 -1.552 1.00 92.50 77 VAL A O 1
ATOM 611 N N . GLU A 1 78 ? 1.834 -0.968 -0.018 1.00 90.25 78 GLU A N 1
ATOM 612 C CA . GLU A 1 78 ? 1.826 0.336 -0.687 1.00 90.25 78 GLU A CA 1
ATOM 613 C C . GLU A 1 78 ? 3.239 0.936 -0.786 1.00 90.25 78 GLU A C 1
ATOM 615 O O . GLU A 1 78 ? 3.631 1.449 -1.838 1.00 90.25 78 GLU A O 1
ATOM 620 N N . SER A 1 79 ? 4.025 0.842 0.289 1.00 92.12 79 SER A N 1
ATOM 621 C CA . SER A 1 79 ? 5.412 1.310 0.327 1.00 92.12 79 SER A CA 1
ATOM 622 C C . SER A 1 79 ? 6.298 0.543 -0.657 1.00 92.12 79 SER A C 1
ATOM 624 O O . SER A 1 79 ? 7.021 1.153 -1.450 1.00 92.12 79 SER A O 1
ATOM 626 N N . ALA A 1 80 ? 6.187 -0.789 -0.680 1.00 92.75 80 ALA A N 1
ATOM 627 C CA . ALA A 1 80 ? 6.935 -1.638 -1.602 1.00 92.75 80 ALA A CA 1
ATOM 628 C C . ALA A 1 80 ? 6.624 -1.300 -3.068 1.00 92.75 80 ALA A C 1
ATOM 630 O O . ALA A 1 80 ? 7.538 -1.172 -3.883 1.00 92.75 80 ALA A O 1
ATOM 631 N N . LEU A 1 81 ? 5.349 -1.079 -3.402 1.00 90.75 81 LEU A N 1
ATOM 632 C CA . LEU A 1 81 ? 4.943 -0.704 -4.756 1.00 90.75 81 LEU A CA 1
ATOM 633 C C . LEU A 1 81 ? 5.427 0.690 -5.148 1.00 90.75 81 LEU A C 1
ATOM 635 O O . LEU A 1 81 ? 5.957 0.864 -6.245 1.00 90.75 81 LEU A O 1
ATOM 639 N N . LYS A 1 82 ? 5.312 1.678 -4.255 1.00 89.12 82 LYS A N 1
ATOM 640 C CA . LYS A 1 82 ? 5.882 3.016 -4.480 1.00 89.12 82 LYS A CA 1
ATOM 641 C C . LYS A 1 82 ? 7.384 2.937 -4.749 1.00 89.12 82 LYS A C 1
ATOM 643 O O . LYS A 1 82 ? 7.857 3.548 -5.707 1.00 89.12 82 LYS A O 1
ATOM 648 N N . GLY A 1 83 ? 8.112 2.151 -3.955 1.00 93.19 83 GLY A N 1
ATOM 649 C CA . GLY A 1 83 ? 9.541 1.908 -4.142 1.00 93.19 83 GLY A CA 1
ATOM 650 C C . GLY A 1 83 ? 9.852 1.247 -5.484 1.00 93.19 83 GLY A C 1
ATOM 651 O O . GLY A 1 83 ? 10.718 1.721 -6.219 1.00 93.19 83 GLY A O 1
ATOM 652 N N . PHE A 1 84 ? 9.100 0.205 -5.848 1.00 90.81 84 PHE A N 1
ATOM 653 C CA . PHE A 1 84 ? 9.229 -0.466 -7.139 1.00 90.81 84 PHE A CA 1
ATOM 654 C C . PHE A 1 84 ? 9.057 0.514 -8.306 1.00 90.81 84 PHE A C 1
ATOM 656 O O . PHE A 1 84 ? 9.953 0.638 -9.138 1.00 90.81 84 PHE A O 1
ATOM 663 N N . PHE A 1 85 ? 7.946 1.256 -8.353 1.00 86.69 85 PHE A N 1
ATOM 664 C CA . PHE A 1 85 ? 7.661 2.170 -9.463 1.00 86.69 85 PHE A CA 1
ATOM 665 C C . PHE A 1 85 ? 8.615 3.365 -9.513 1.00 86.69 85 PHE A C 1
ATOM 667 O O . PHE A 1 85 ? 8.959 3.825 -10.604 1.00 86.69 85 PHE A O 1
ATOM 674 N N . TYR A 1 86 ? 9.078 3.851 -8.358 1.00 89.62 86 TYR A N 1
ATOM 675 C CA . TYR A 1 86 ? 10.117 4.874 -8.299 1.00 89.62 86 TYR A CA 1
ATOM 676 C C . TYR A 1 86 ? 11.421 4.368 -8.922 1.00 89.62 86 TYR A C 1
ATOM 678 O O . TYR A 1 86 ? 11.920 4.980 -9.865 1.00 89.62 86 TYR A O 1
ATOM 686 N N . ASN A 1 87 ? 11.935 3.226 -8.459 1.00 89.50 87 ASN A N 1
ATOM 687 C CA . ASN A 1 87 ? 13.181 2.647 -8.966 1.00 89.50 87 ASN A CA 1
ATOM 688 C C . ASN A 1 87 ? 13.075 2.287 -10.450 1.00 89.50 87 ASN A C 1
ATOM 690 O O . ASN A 1 87 ? 13.990 2.553 -11.228 1.00 89.50 87 ASN A O 1
ATOM 694 N N . TYR A 1 88 ? 11.928 1.750 -10.861 1.00 85.19 88 TYR A N 1
ATOM 695 C CA . TYR A 1 88 ? 11.652 1.431 -12.253 1.00 85.19 88 TYR A CA 1
ATOM 696 C C . TYR A 1 88 ? 11.663 2.687 -13.142 1.00 85.19 88 TYR A C 1
ATOM 698 O O . TYR A 1 88 ? 12.284 2.693 -14.205 1.00 85.19 88 TYR A O 1
ATOM 706 N N . LYS A 1 89 ? 11.070 3.800 -12.683 1.00 83.94 89 LYS A N 1
ATOM 707 C CA . LYS A 1 89 ? 11.173 5.099 -13.367 1.00 83.94 89 LYS A CA 1
ATOM 708 C C . LYS A 1 89 ? 12.624 5.579 -13.469 1.00 83.94 89 LYS A C 1
ATOM 710 O O . LYS A 1 89 ? 13.013 6.052 -14.533 1.00 83.94 89 LYS A O 1
ATOM 715 N N . GLN A 1 90 ? 13.415 5.465 -12.400 1.00 84.88 90 GLN A N 1
ATOM 716 C CA . GLN A 1 90 ? 14.829 5.864 -12.431 1.00 84.88 90 GLN A CA 1
ATOM 717 C C . GLN A 1 90 ? 15.621 5.044 -13.458 1.00 84.88 90 GLN A C 1
ATOM 719 O O . GLN A 1 90 ? 16.368 5.617 -14.248 1.00 84.88 90 GLN A O 1
ATOM 724 N N . LEU A 1 91 ? 15.401 3.726 -13.516 1.00 84.69 91 LEU A N 1
ATOM 725 C CA . LEU A 1 91 ? 16.031 2.850 -14.507 1.00 84.69 91 LEU A CA 1
ATOM 726 C C . LEU A 1 91 ? 15.721 3.296 -15.942 1.00 84.69 91 LEU A C 1
ATOM 728 O O . LEU A 1 91 ? 16.626 3.380 -16.771 1.00 84.69 91 LEU A O 1
ATOM 732 N N . LEU A 1 92 ? 14.458 3.631 -16.225 1.00 77.69 92 LEU A N 1
ATOM 733 C CA . LEU A 1 92 ? 14.043 4.128 -17.538 1.00 77.69 92 LEU A CA 1
ATOM 734 C C . LEU A 1 92 ? 14.730 5.445 -17.910 1.00 77.69 92 LEU A C 1
ATOM 736 O O . LEU A 1 92 ? 15.175 5.588 -19.046 1.00 77.69 92 LEU A O 1
ATOM 740 N N . VAL A 1 93 ? 14.853 6.383 -16.965 1.00 81.62 93 VAL A N 1
ATOM 741 C CA . VAL A 1 93 ? 15.566 7.653 -17.188 1.00 81.62 93 VAL A CA 1
ATOM 742 C C . VAL A 1 93 ? 17.046 7.403 -17.485 1.00 81.62 93 VAL A C 1
ATOM 744 O O . VAL A 1 93 ? 17.592 8.025 -18.390 1.00 81.62 93 VAL A O 1
ATOM 747 N N . VAL A 1 94 ? 17.694 6.474 -16.776 1.00 81.56 94 VAL A N 1
ATOM 748 C CA . VAL A 1 94 ? 19.103 6.122 -17.022 1.00 81.56 94 VAL A CA 1
ATOM 749 C C . VAL A 1 94 ? 19.291 5.464 -18.392 1.00 81.56 94 VAL A C 1
ATOM 751 O O . VAL A 1 94 ? 20.260 5.766 -19.084 1.00 81.56 94 VAL A O 1
ATOM 754 N N . MET A 1 95 ? 18.381 4.573 -18.797 1.00 75.31 95 MET A N 1
ATOM 755 C CA . MET A 1 95 ? 18.497 3.838 -20.061 1.00 75.31 95 MET A CA 1
ATOM 756 C C . MET A 1 95 ? 18.137 4.674 -21.292 1.00 75.31 95 MET A C 1
ATOM 758 O O . MET A 1 95 ? 18.795 4.549 -22.322 1.00 75.31 95 MET A O 1
ATOM 762 N N . MET A 1 96 ? 17.092 5.500 -21.208 1.00 77.12 96 MET A N 1
ATOM 763 C CA . MET A 1 96 ? 16.542 6.227 -22.362 1.00 77.12 96 MET A CA 1
ATOM 764 C C . MET A 1 96 ? 16.866 7.726 -22.353 1.00 77.12 96 MET A C 1
ATOM 766 O O . MET A 1 96 ? 16.578 8.417 -23.328 1.00 77.12 96 MET A O 1
ATOM 770 N N . GLY A 1 97 ? 17.463 8.237 -21.274 1.00 65.25 97 GLY A N 1
ATOM 771 C CA . GLY A 1 97 ? 17.557 9.670 -21.009 1.00 65.25 97 GLY A CA 1
ATOM 772 C C . GLY A 1 97 ? 16.227 10.255 -20.521 1.00 65.25 97 GLY A C 1
ATOM 773 O O . GLY A 1 97 ? 15.163 9.639 -20.618 1.00 65.25 97 GLY A O 1
ATOM 774 N N . SER A 1 98 ? 16.263 11.474 -19.979 1.00 64.25 98 SER A N 1
ATOM 775 C CA . SER A 1 98 ? 15.041 12.223 -19.686 1.00 64.25 98 SER A CA 1
ATOM 776 C C . SER A 1 98 ? 14.533 12.899 -20.959 1.00 64.25 98 SER A C 1
ATOM 778 O O . SER A 1 98 ? 15.151 13.839 -21.455 1.00 64.25 98 SER A O 1
ATOM 780 N N . LEU A 1 99 ? 13.378 12.470 -21.463 1.00 58.50 99 LEU A N 1
ATOM 781 C CA . LEU A 1 99 ? 12.579 13.319 -22.342 1.00 58.50 99 LEU A CA 1
ATOM 782 C C . LEU A 1 99 ? 12.020 14.458 -21.484 1.00 58.50 99 LEU A C 1
ATOM 784 O O . LEU A 1 99 ? 11.040 14.270 -20.761 1.00 58.50 99 LEU A O 1
ATOM 788 N N . GLU A 1 100 ? 12.652 15.632 -21.528 1.00 58.09 100 GLU A N 1
ATOM 789 C CA . GLU A 1 100 ? 11.975 16.855 -21.104 1.00 58.09 100 GLU A CA 1
ATOM 790 C C . GLU A 1 100 ? 10.714 16.985 -21.958 1.00 58.09 100 GLU A C 1
ATOM 792 O O . GLU A 1 100 ? 10.775 17.086 -23.186 1.00 58.09 100 GLU A O 1
ATOM 797 N N . ALA A 1 101 ? 9.550 16.932 -21.314 1.00 50.06 101 ALA A N 1
ATOM 798 C CA . ALA A 1 101 ? 8.303 17.233 -21.982 1.00 50.06 101 ALA A CA 1
ATOM 799 C C . ALA A 1 101 ? 8.362 18.702 -22.416 1.00 50.06 101 ALA A C 1
ATOM 801 O O . ALA A 1 101 ? 8.106 19.603 -21.618 1.00 50.06 101 ALA A O 1
ATOM 802 N N . LYS A 1 102 ? 8.688 18.957 -23.688 1.00 44.53 102 LYS A N 1
ATOM 803 C CA . LYS A 1 102 ? 8.337 20.220 -24.336 1.00 44.53 102 LYS A CA 1
ATOM 804 C C . LYS A 1 102 ? 6.815 20.267 -24.391 1.00 44.53 102 LYS A C 1
ATOM 806 O O . LYS A 1 102 ? 6.201 19.824 -25.357 1.00 44.53 102 LYS A O 1
ATOM 811 N N . ALA A 1 103 ? 6.205 20.759 -23.316 1.00 42.81 103 ALA A N 1
ATOM 812 C CA . ALA A 1 103 ? 4.853 21.275 -23.358 1.00 42.81 103 ALA A CA 1
ATOM 813 C C . ALA A 1 103 ? 4.881 22.404 -24.389 1.00 42.81 103 ALA A C 1
ATOM 815 O O . ALA A 1 103 ? 5.389 23.492 -24.118 1.00 42.81 103 ALA A O 1
ATOM 816 N N . ASN A 1 104 ? 4.445 22.096 -25.609 1.00 45.06 104 ASN A N 1
ATOM 817 C CA . ASN A 1 104 ? 4.320 23.081 -26.662 1.00 45.06 104 ASN A CA 1
ATOM 818 C C . ASN A 1 104 ? 3.252 24.070 -26.183 1.00 45.06 104 ASN A C 1
ATOM 820 O O . ASN A 1 104 ? 2.065 23.746 -26.174 1.00 45.06 104 ASN A O 1
ATOM 824 N N . ARG A 1 105 ? 3.686 25.232 -25.688 1.00 49.34 105 ARG A N 1
ATOM 825 C CA . ARG A 1 105 ? 2.822 26.400 -25.534 1.00 49.34 105 ARG A CA 1
ATOM 826 C C . ARG A 1 105 ? 2.564 26.901 -26.952 1.00 49.34 105 ARG A C 1
ATOM 828 O O . ARG A 1 105 ? 3.372 27.658 -27.482 1.00 49.34 105 ARG A O 1
ATOM 835 N N . ALA A 1 106 ? 1.529 26.351 -27.575 1.00 36.97 106 ALA A N 1
ATOM 836 C CA . ALA A 1 106 ? 0.840 27.019 -28.667 1.00 36.97 106 ALA A CA 1
ATOM 837 C C . ALA A 1 106 ? -0.090 28.077 -28.064 1.00 36.97 106 ALA A C 1
ATOM 839 O O . ALA A 1 106 ? -0.658 27.789 -26.983 1.00 36.97 106 ALA A O 1
#

Sequence (106 aa):
AQLRMKSSSDSDTFCFRSKGLTEIMKQSKDLRHRVPEILAVQVDPMGGPVIQEAAMGLYREKRSFEKIHLLQAFQGVESALKGFFYNYKQLLVVMMGSLEAKANRA

Mean predicted aligned error: 11.52 Å

Solvent-accessible surface area (backbone atoms only — not comparable to full-atom values): 6734 Å² total; per-residue (Å²): 136,84,85,82,77,80,86,68,95,83,60,82,68,82,47,89,78,30,65,67,61,47,49,54,56,49,58,53,54,56,54,63,70,45,49,42,66,77,65,73,46,91,72,63,96,85,67,55,70,66,59,56,52,48,51,52,49,51,68,70,66,67,75,57,60,70,60,51,53,51,53,50,50,50,52,49,54,53,50,52,49,53,51,50,55,50,53,51,51,51,51,48,35,71,74,72,46,78,80,76,79,78,74,78,84,121

Nearest PDB structures (foldseek):
  5n7k-assembly4_D  TM=4.054E-01  e=6.004E+00  Homo sapiens
  2p5t-assembly2_E  TM=3.361E-01  e=8.484E+00  Streptococcus pneumoniae TIGR4

Secondary structure (DSSP, 8-state):
--------TTS----TT-HHHHHHHHHHHHHHHTHHHHHT----TT--HHHHHHHHHHHHH---HHHHHHHHHHHHHHHHHHHHHHHHHHHHHHHH----------

Radius of gyration: 20.09 Å; Cα contacts (8 Å, |Δi|>4): 34; chains: 1; bounding box: 48×38×54 Å

Foldseek 3Di:
DQPDDDDDPPDPPPPCPPPVLVVLVVVLVVLVVCLCVLLVHDDDPVDDCVSVVSLVVCVVVVPCVVSVVSVVVSVVSNVVSVVVVVVVVVVCCSNPNDPPPPPPPD

InterPro domains:
  IPR009743 Hs1pro-1, C-terminal [PF07014] (2-105)
  IPR038759 HSPRO1/HSPRO2 [PTHR34795] (2-105)

Organism: Opuntia streptacantha (NCBI:txid393608)